Protein AF-I3XBB3-F1 (afdb_monomer_lite)

Foldseek 3Di:
DDDDDPDDDPDPVNVVVVCVVDDPCDDDPPPPPPDPPPPPPVCVLVVCQQPFLQSLLCVLVVLCVVLVHDLCVSCVQLVHDSVVSVCSVVSNDDPCSNVSVVSSVVVVVVVVVVVVVVVVVPD

Organism: Sinorhizobium fredii (strain USDA 257) (NCBI:txid1185652)

Sequence (123 aa):
MPVHNENESLSFCAWRAITRAYPPWTGETFLPRKKKSQSPAGWSRFTDACTEPEKLADMVFGWRTKLDITADLAAEVLGMSVRTLNGVEQGRGFRYPLMLVQAMLRIDEHWHKHRAALEGTAR

Structure (mmCIF, N/CA/C/O backbone):
data_AF-I3XBB3-F1
#
_entry.id   AF-I3XBB3-F1
#
loop_
_atom_site.group_PDB
_atom_site.id
_atom_site.type_symbol
_atom_site.label_atom_id
_atom_site.label_alt_id
_atom_site.label_comp_id
_atom_site.label_asym_id
_atom_site.label_entity_id
_atom_site.label_seq_id
_atom_site.pdbx_PDB_ins_code
_atom_site.Cartn_x
_atom_site.Cartn_y
_atom_site.Cartn_z
_atom_site.occupancy
_atom_site.B_iso_or_equiv
_atom_site.auth_seq_id
_atom_site.auth_comp_id
_atom_site.auth_asym_id
_atom_site.auth_atom_id
_atom_site.pdbx_PDB_model_num
ATOM 1 N N . MET A 1 1 ? -0.430 -46.568 70.713 1.00 41.50 1 MET A N 1
ATOM 2 C CA . MET A 1 1 ? 0.370 -45.682 69.845 1.00 41.50 1 MET A CA 1
ATOM 3 C C . MET A 1 1 ? -0.490 -45.223 68.673 1.00 41.50 1 MET A C 1
ATOM 5 O O . MET A 1 1 ? -0.677 -46.014 67.757 1.00 41.50 1 MET A O 1
ATOM 9 N N . PRO A 1 2 ? -1.046 -44.001 68.703 1.00 40.75 2 PRO A N 1
ATOM 10 C CA . PRO A 1 2 ? -1.430 -43.293 67.489 1.00 40.75 2 PRO A CA 1
ATOM 11 C C . PRO A 1 2 ? -0.594 -42.013 67.326 1.00 40.75 2 PRO A C 1
ATOM 13 O O . PRO A 1 2 ? -0.377 -41.264 68.277 1.00 40.75 2 PRO A O 1
ATOM 16 N N . VAL A 1 3 ? -0.107 -41.797 66.107 1.00 45.41 3 VAL A N 1
ATOM 17 C CA . VAL A 1 3 ? 0.600 -40.588 65.675 1.00 45.41 3 VAL A CA 1
ATOM 18 C C . VAL A 1 3 ? -0.457 -39.526 65.371 1.00 45.41 3 VAL A C 1
ATOM 20 O O . VAL A 1 3 ? -1.259 -39.706 64.456 1.00 45.41 3 VAL A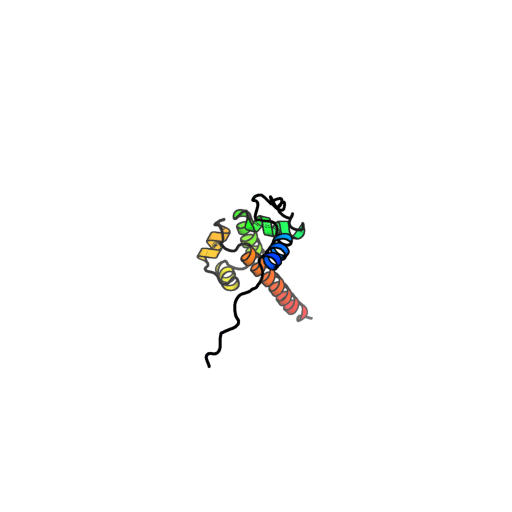 O 1
ATOM 23 N N . HIS A 1 4 ? -0.488 -38.449 66.156 1.00 37.62 4 HIS A N 1
ATOM 24 C CA . HIS A 1 4 ? -1.302 -37.272 65.863 1.00 37.62 4 HIS A CA 1
ATOM 25 C C . HIS A 1 4 ? -0.544 -36.353 64.900 1.00 37.62 4 HIS A C 1
ATOM 27 O O . HIS A 1 4 ? 0.618 -36.026 65.114 1.00 37.62 4 HIS A O 1
ATOM 33 N N . ASN A 1 5 ? -1.228 -35.995 63.816 1.00 42.44 5 ASN A N 1
ATOM 34 C CA . ASN A 1 5 ? -0.780 -35.123 62.741 1.00 42.44 5 ASN A CA 1
ATOM 35 C C . ASN A 1 5 ? -0.746 -33.667 63.238 1.00 42.44 5 ASN A C 1
ATOM 37 O O . ASN A 1 5 ? -1.787 -33.110 63.585 1.00 42.44 5 ASN A O 1
ATOM 41 N N . GLU A 1 6 ? 0.445 -33.078 63.294 1.00 44.72 6 GLU A N 1
ATOM 42 C CA . GLU A 1 6 ? 0.695 -31.688 63.677 1.00 44.72 6 GLU A CA 1
ATOM 43 C C . GLU A 1 6 ? 0.393 -30.753 62.502 1.00 44.72 6 GLU A C 1
ATOM 45 O O . GLU A 1 6 ? 1.289 -30.286 61.810 1.00 44.72 6 GLU A O 1
ATOM 50 N N . ASN A 1 7 ? -0.879 -30.471 62.253 1.00 51.88 7 ASN A N 1
ATOM 51 C CA . ASN A 1 7 ? -1.267 -29.339 61.423 1.00 51.88 7 ASN A CA 1
ATOM 52 C C . ASN A 1 7 ? -2.386 -28.588 62.135 1.00 51.88 7 ASN A C 1
ATOM 54 O O . ASN A 1 7 ? -3.304 -29.213 62.647 1.00 51.88 7 ASN A O 1
ATOM 58 N N . GLU A 1 8 ? -2.294 -27.257 62.101 1.00 52.66 8 GLU A N 1
ATOM 59 C CA . GLU A 1 8 ? -3.234 -26.263 62.648 1.00 52.66 8 GLU A CA 1
ATOM 60 C C . GLU A 1 8 ? -2.884 -25.708 64.032 1.00 52.66 8 GLU A C 1
ATOM 62 O O . GLU A 1 8 ? -3.452 -26.081 65.052 1.00 52.66 8 GLU A O 1
ATOM 67 N N . SER A 1 9 ? -1.996 -24.709 64.055 1.00 49.06 9 SER A N 1
ATOM 68 C CA . SER A 1 9 ? -2.080 -23.592 65.011 1.00 49.06 9 SER A CA 1
ATOM 69 C C . SER A 1 9 ? -1.218 -22.413 64.556 1.00 49.06 9 SER A C 1
ATOM 71 O O . SER A 1 9 ? -0.275 -21.998 65.227 1.00 49.06 9 SER A O 1
ATOM 73 N N . LEU A 1 10 ? -1.555 -21.817 63.408 1.00 45.88 10 LEU A N 1
ATOM 74 C CA . LEU A 1 10 ? -1.187 -20.418 63.187 1.00 45.88 10 LEU A CA 1
ATOM 75 C C . LEU A 1 10 ? -2.181 -19.563 63.971 1.00 45.88 10 LEU A C 1
ATOM 77 O O . LEU A 1 10 ? -3.311 -19.335 63.550 1.00 45.88 10 LEU A O 1
ATOM 81 N N . SER A 1 11 ? -1.742 -19.155 65.161 1.00 56.78 11 SER A N 1
ATOM 82 C CA . SER A 1 11 ? -2.465 -18.269 66.068 1.00 56.78 11 SER A CA 1
ATOM 83 C C . SER A 1 11 ? -3.047 -17.060 65.332 1.00 56.78 11 SER A C 1
ATOM 85 O O . SER A 1 11 ? -2.389 -16.435 64.497 1.00 56.78 11 SER A O 1
ATOM 87 N N . PHE A 1 12 ? -4.269 -16.694 65.715 1.00 48.69 12 PHE A N 1
ATOM 88 C CA . PHE A 1 12 ? -5.040 -15.533 65.257 1.00 48.69 12 PHE A CA 1
ATOM 89 C C . PHE A 1 12 ? -4.225 -14.216 65.232 1.00 48.69 12 PHE A C 1
ATOM 91 O O . PHE A 1 12 ? -4.519 -13.301 64.461 1.00 48.69 12 PHE A O 1
ATOM 98 N N . CYS A 1 13 ? -3.158 -14.123 66.034 1.00 47.22 13 CYS A N 1
ATOM 99 C CA . CYS A 1 13 ? -2.228 -12.992 66.052 1.00 47.22 13 CYS A CA 1
ATOM 100 C C . CYS A 1 13 ? -1.357 -12.883 64.784 1.00 47.22 13 CYS A C 1
ATOM 102 O O . CYS A 1 13 ? -1.077 -11.768 64.343 1.00 47.22 13 CYS A O 1
ATOM 104 N N . ALA A 1 14 ? -0.970 -14.004 64.163 1.00 49.38 14 ALA A N 1
ATOM 105 C CA . ALA A 1 14 ? -0.179 -14.015 62.927 1.00 49.38 14 ALA A CA 1
ATOM 106 C C . ALA A 1 14 ? -0.991 -13.504 61.723 1.00 49.38 14 ALA A C 1
ATOM 108 O O . ALA A 1 14 ? -0.461 -12.813 60.854 1.00 49.38 14 ALA A O 1
ATOM 109 N N . TRP A 1 15 ? -2.304 -13.753 61.716 1.00 46.56 15 TRP A N 1
ATOM 110 C CA . TRP A 1 15 ? -3.211 -13.256 60.678 1.00 46.56 15 TRP A CA 1
ATOM 111 C C . TRP A 1 15 ? -3.384 -11.730 60.716 1.00 46.56 15 TRP A C 1
ATOM 113 O O . TRP A 1 15 ? -3.385 -11.083 59.669 1.00 46.56 15 TRP A O 1
ATOM 123 N N . ARG A 1 16 ? -3.437 -11.121 61.911 1.00 46.59 16 ARG A N 1
ATOM 124 C CA . ARG A 1 16 ? -3.550 -9.656 62.059 1.00 46.59 16 ARG A CA 1
ATOM 125 C C . ARG A 1 16 ? -2.329 -8.879 61.556 1.00 46.59 16 ARG A C 1
ATOM 127 O O . ARG A 1 16 ? -2.468 -7.707 61.201 1.00 46.59 16 ARG A O 1
ATOM 134 N N . ALA A 1 17 ? -1.149 -9.499 61.524 1.00 49.06 17 ALA A N 1
ATOM 135 C CA . ALA A 1 17 ? 0.061 -8.865 61.003 1.00 49.06 17 ALA A CA 1
ATOM 136 C C . ALA A 1 17 ? 0.049 -8.777 59.466 1.00 49.06 17 ALA A C 1
ATOM 138 O O . ALA A 1 17 ? 0.455 -7.761 58.904 1.00 49.06 17 ALA A O 1
ATOM 139 N N . ILE A 1 18 ? -0.487 -9.797 58.787 1.00 48.62 18 ILE A N 1
ATOM 140 C CA . ILE A 1 18 ? -0.546 -9.864 57.318 1.00 48.62 18 ILE A CA 1
ATOM 141 C C . ILE A 1 18 ? -1.584 -8.877 56.760 1.00 48.62 18 ILE A C 1
ATOM 143 O O . ILE A 1 18 ? -1.337 -8.209 55.756 1.00 48.62 18 ILE A O 1
ATOM 147 N N . THR A 1 19 ? -2.708 -8.682 57.455 1.00 47.88 19 THR A N 1
ATOM 148 C CA . THR A 1 19 ? -3.765 -7.739 57.042 1.00 47.88 19 THR A CA 1
ATOM 149 C C . THR A 1 19 ? -3.389 -6.260 57.173 1.00 47.88 19 THR A C 1
ATOM 151 O O . THR A 1 19 ? -4.139 -5.403 56.719 1.00 47.88 19 THR A O 1
ATOM 154 N N . ARG A 1 20 ? -2.244 -5.924 57.784 1.00 47.22 20 ARG A N 1
ATOM 155 C CA . ARG A 1 20 ? -1.759 -4.533 57.860 1.00 47.22 20 ARG A CA 1
ATOM 156 C C . ARG A 1 20 ? -0.948 -4.116 56.626 1.00 47.22 20 ARG A C 1
ATOM 158 O O . ARG A 1 20 ? -0.684 -2.931 56.460 1.00 47.22 20 ARG A O 1
ATOM 165 N N . ALA A 1 21 ? -0.563 -5.074 55.778 1.00 51.47 21 ALA A N 1
ATOM 166 C CA . ALA A 1 21 ? 0.267 -4.840 54.595 1.00 51.47 21 ALA A CA 1
ATOM 167 C C . ALA A 1 21 ? -0.528 -4.716 53.282 1.00 51.47 21 ALA A C 1
ATOM 169 O O . ALA A 1 21 ? 0.025 -4.257 52.287 1.00 51.47 21 ALA A O 1
ATOM 170 N N . TYR A 1 22 ? -1.815 -5.073 53.272 1.00 44.88 22 TYR A N 1
ATOM 171 C CA . TYR A 1 22 ? -2.683 -4.928 52.104 1.00 44.88 22 TYR A CA 1
ATOM 172 C C . TYR A 1 22 ? -3.906 -4.091 52.478 1.00 44.88 22 TYR A C 1
ATOM 174 O O . TYR A 1 22 ? -4.698 -4.538 53.311 1.00 44.88 22 TYR A O 1
ATOM 182 N N . PRO A 1 23 ? -4.083 -2.883 51.913 1.00 55.94 23 PRO A N 1
ATOM 183 C CA . PRO A 1 23 ? -5.319 -2.148 52.124 1.00 55.94 23 PRO A CA 1
ATOM 184 C C . PRO A 1 23 ? -6.497 -2.970 51.569 1.00 55.94 23 PRO A C 1
ATOM 186 O O . PRO A 1 23 ? -6.361 -3.587 50.506 1.00 55.94 23 PRO A O 1
ATOM 189 N N . PRO A 1 24 ? -7.651 -3.003 52.264 1.00 48.81 24 PRO A N 1
ATOM 190 C CA . PRO A 1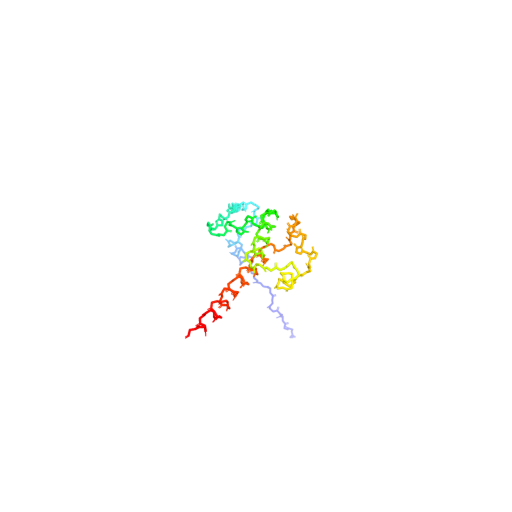 24 ? -8.867 -3.576 51.705 1.00 48.81 24 PRO A CA 1
ATOM 191 C C . PRO A 1 24 ? -9.197 -2.835 50.410 1.00 48.81 24 PRO A C 1
ATOM 193 O O . PRO A 1 24 ? -8.961 -1.633 50.303 1.00 48.81 24 PRO A O 1
ATOM 196 N N . TRP A 1 25 ? -9.712 -3.568 49.425 1.00 56.72 25 TRP A N 1
ATOM 197 C CA . TRP A 1 25 ? -10.101 -3.067 48.108 1.00 56.72 25 TRP A CA 1
ATOM 198 C C . TRP A 1 25 ? -11.302 -2.113 48.253 1.00 56.72 25 TRP A C 1
ATOM 200 O O . TRP A 1 25 ? -12.441 -2.446 47.946 1.00 56.72 25 TRP A O 1
ATOM 210 N N . THR A 1 26 ? -11.067 -0.926 48.807 1.00 51.91 26 THR A N 1
ATOM 211 C CA . THR A 1 26 ? -11.989 0.197 48.740 1.00 51.91 26 THR A CA 1
ATOM 212 C C . THR A 1 26 ? -11.938 0.704 47.311 1.00 51.91 26 THR A C 1
ATOM 214 O O . THR A 1 26 ? -10.871 1.076 46.813 1.00 51.91 26 THR A O 1
ATOM 217 N N . GLY A 1 27 ? -13.089 0.642 46.643 1.00 54.50 27 GLY A N 1
ATOM 218 C CA . GLY A 1 27 ? -13.280 1.183 45.309 1.00 54.50 27 GLY A CA 1
ATOM 219 C C . GLY A 1 27 ? -12.788 2.625 45.196 1.00 54.50 27 GLY A C 1
ATOM 220 O O . GLY A 1 27 ? -12.734 3.360 46.177 1.00 54.50 27 GLY A O 1
ATOM 221 N N . GLU A 1 28 ? -12.442 2.989 43.963 1.00 50.03 28 GLU A N 1
ATOM 222 C CA . GLU A 1 28 ? -11.980 4.316 43.541 1.00 50.03 28 GLU A CA 1
ATOM 223 C C . GLU A 1 28 ? -10.518 4.660 43.857 1.00 50.03 28 GLU A C 1
ATOM 225 O O . GLU A 1 28 ? -10.185 5.747 44.316 1.00 50.03 28 GLU A O 1
ATOM 230 N N . THR A 1 29 ? -9.589 3.813 43.408 1.00 52.09 29 THR A N 1
ATOM 231 C CA . THR A 1 29 ? -8.398 4.397 42.771 1.00 52.09 29 THR A CA 1
ATOM 232 C C . THR A 1 29 ? -8.788 4.794 41.353 1.00 52.09 29 THR A C 1
ATOM 234 O O . THR A 1 29 ? -8.636 4.040 40.393 1.00 52.09 29 THR A O 1
ATOM 237 N N . PHE A 1 30 ? -9.342 6.001 41.220 1.00 50.94 30 PHE A N 1
ATOM 238 C CA . PHE A 1 30 ? -9.426 6.708 39.947 1.00 50.94 30 PHE A CA 1
ATOM 239 C C . PHE A 1 30 ? -7.984 6.988 39.505 1.00 50.94 30 PHE A C 1
ATOM 241 O O . PHE A 1 30 ? -7.451 8.077 39.706 1.00 50.94 30 PHE A O 1
ATOM 248 N N . LEU A 1 31 ? -7.299 5.973 38.962 1.00 54.34 31 LEU A N 1
ATOM 249 C CA . LEU A 1 31 ? -6.081 6.206 38.203 1.00 54.34 31 LEU A CA 1
ATOM 250 C C . LEU A 1 31 ? -6.481 7.235 37.146 1.00 54.34 31 LEU A C 1
ATOM 252 O O . LEU A 1 31 ? -7.396 6.946 36.365 1.00 54.34 31 LEU A O 1
ATOM 256 N N . PRO A 1 32 ? -5.881 8.440 37.129 1.00 52.97 32 PRO A N 1
ATOM 257 C CA . PRO A 1 32 ? -6.237 9.425 36.130 1.00 52.97 32 PRO A CA 1
ATOM 258 C C . PRO A 1 32 ? -6.063 8.740 34.783 1.00 52.97 32 PRO A C 1
ATOM 260 O O . PRO A 1 32 ? -4.974 8.245 34.481 1.00 52.97 32 PRO A O 1
ATOM 263 N N . ARG A 1 33 ? -7.155 8.645 34.010 1.00 46.97 33 ARG A N 1
ATOM 264 C CA . ARG A 1 33 ? -7.134 8.133 32.639 1.00 46.97 33 ARG A CA 1
ATOM 265 C C . ARG A 1 33 ? -5.951 8.813 31.972 1.00 46.97 33 ARG A C 1
ATOM 267 O O . ARG A 1 33 ? -6.008 10.029 31.780 1.00 46.97 33 ARG A O 1
ATOM 274 N N . LYS A 1 34 ? -4.863 8.070 31.711 1.00 49.38 34 LYS A N 1
ATOM 275 C CA . LYS A 1 34 ? -3.659 8.638 31.095 1.00 49.38 34 LYS A CA 1
ATOM 276 C C . LYS A 1 34 ? -4.148 9.433 29.892 1.00 49.38 34 LYS A C 1
ATOM 278 O O . LYS A 1 34 ? -4.761 8.856 28.990 1.00 49.38 34 LYS A O 1
ATOM 283 N N . LYS A 1 35 ? -3.976 10.762 29.927 1.00 53.91 35 LYS A N 1
ATOM 284 C CA . LYS A 1 35 ? -4.272 11.618 28.774 1.00 53.91 35 LYS A CA 1
ATOM 285 C C . LYS A 1 35 ? -3.567 10.963 27.597 1.00 53.91 35 LYS A C 1
ATOM 287 O O . LYS A 1 35 ? -2.397 10.611 27.753 1.00 53.91 35 LYS A O 1
ATOM 292 N N . LYS A 1 36 ? -4.312 10.719 26.506 1.00 53.94 36 LYS A N 1
ATOM 293 C CA . LYS A 1 36 ? -3.822 10.060 25.286 1.00 53.94 36 LYS A CA 1
ATOM 294 C C . LYS A 1 36 ? -2.413 10.580 25.041 1.00 53.94 36 LYS A C 1
ATOM 296 O O . LYS A 1 36 ? -2.261 11.773 24.791 1.00 53.94 36 LYS A O 1
ATOM 301 N N . SER A 1 37 ? -1.410 9.730 25.256 1.00 58.62 37 SER A N 1
ATOM 302 C CA . SER A 1 37 ? -0.015 10.106 25.079 1.00 58.62 37 SER A CA 1
ATOM 303 C C . SER A 1 37 ? 0.083 10.667 23.676 1.00 58.62 37 SER A C 1
ATOM 305 O O . SER A 1 37 ? -0.219 9.955 22.717 1.00 58.62 37 SER A O 1
ATOM 307 N N . GLN A 1 38 ? 0.374 11.960 23.578 1.00 56.97 38 GLN A N 1
ATOM 308 C CA . GLN A 1 38 ? 0.518 12.636 22.304 1.00 56.97 38 GLN A CA 1
ATOM 309 C C . GLN A 1 38 ? 1.604 11.855 21.568 1.00 56.97 38 GLN A C 1
ATOM 311 O O . GLN A 1 38 ? 2.736 11.778 22.051 1.00 56.97 38 GLN A O 1
ATOM 316 N N . SER A 1 39 ? 1.218 11.137 20.506 1.00 57.72 39 SER A N 1
ATOM 317 C CA . SER A 1 39 ? 2.184 10.348 19.746 1.00 57.72 39 SER A CA 1
ATOM 318 C C . SER A 1 39 ? 3.305 11.293 19.318 1.00 57.72 39 SER A C 1
ATOM 320 O O . SER A 1 39 ? 3.007 12.446 18.984 1.00 57.72 39 SER A O 1
ATOM 322 N N . PRO A 1 40 ? 4.579 10.863 19.363 1.00 60.62 40 PRO A N 1
ATOM 323 C CA . PRO A 1 40 ? 5.688 11.728 18.980 1.00 60.62 40 PRO A CA 1
ATOM 324 C C . PRO A 1 40 ? 5.398 12.333 17.604 1.00 60.62 40 PRO A C 1
ATOM 326 O O . PRO A 1 40 ? 4.823 11.646 16.762 1.00 60.62 40 PRO A O 1
ATOM 329 N N . ALA A 1 41 ? 5.768 13.591 17.357 1.00 57.22 41 ALA A N 1
ATOM 330 C CA . ALA A 1 41 ? 5.324 14.337 16.172 1.00 57.22 41 ALA A CA 1
ATOM 331 C C . ALA A 1 41 ? 5.534 13.578 14.840 1.00 57.22 41 ALA A C 1
ATOM 333 O O . ALA A 1 41 ? 4.699 13.673 13.945 1.00 57.22 41 ALA A O 1
ATOM 334 N N . GLY A 1 42 ? 6.574 12.740 14.734 1.00 61.44 42 GLY A N 1
ATOM 335 C CA . GLY A 1 42 ? 6.818 11.888 13.559 1.00 61.44 42 GLY A CA 1
ATOM 336 C C . GLY A 1 42 ? 5.847 10.710 13.369 1.00 61.44 42 GLY A C 1
ATOM 337 O O . GLY A 1 42 ? 5.675 10.239 12.251 1.00 61.44 42 GLY A O 1
ATOM 338 N N . TRP A 1 43 ? 5.173 10.254 14.427 1.00 60.72 43 TRP A N 1
ATOM 339 C CA . TRP A 1 43 ? 4.180 9.172 14.390 1.00 60.72 43 TRP A CA 1
ATOM 340 C C . TRP A 1 43 ? 2.767 9.667 14.072 1.00 60.72 43 TRP A C 1
ATOM 342 O O . TRP A 1 43 ? 1.898 8.859 13.748 1.00 60.72 43 TRP A O 1
ATOM 352 N N . SER A 1 44 ? 2.541 10.984 14.123 1.00 65.62 44 SER A N 1
ATOM 353 C CA . SER A 1 44 ? 1.234 11.602 13.858 1.00 65.62 44 SER A CA 1
ATOM 354 C C . SER A 1 44 ? 0.692 11.262 12.462 1.00 65.62 44 SER A C 1
ATOM 356 O O . SER A 1 44 ? -0.482 10.940 12.297 1.00 65.62 44 SER A O 1
ATOM 358 N N . ARG A 1 45 ? 1.574 11.205 11.457 1.00 65.62 45 ARG A N 1
ATOM 359 C CA . ARG A 1 45 ? 1.211 10.811 10.089 1.00 65.62 45 ARG A CA 1
ATOM 360 C C . ARG A 1 45 ? 0.660 9.381 10.018 1.00 65.62 45 ARG A C 1
ATOM 362 O O . ARG A 1 45 ? -0.240 9.113 9.227 1.00 65.62 45 ARG A O 1
ATOM 369 N N . PHE A 1 46 ? 1.162 8.474 10.858 1.00 70.12 46 PHE A N 1
ATOM 370 C CA . PHE A 1 46 ? 0.672 7.096 10.937 1.00 70.12 46 PHE A CA 1
ATOM 371 C C . PHE A 1 46 ? -0.610 6.983 11.761 1.00 70.12 46 PHE A C 1
ATOM 373 O O . PHE A 1 46 ? -1.475 6.179 11.427 1.00 70.12 46 PHE A O 1
ATOM 380 N N . THR A 1 47 ? -0.774 7.789 12.814 1.00 70.19 47 THR A N 1
ATOM 381 C CA . THR A 1 47 ? -2.009 7.777 13.616 1.00 70.19 47 THR A CA 1
ATOM 382 C C . THR A 1 47 ? -3.202 8.294 12.826 1.00 70.19 47 THR A C 1
ATOM 384 O O . THR A 1 47 ? -4.294 7.737 12.927 1.00 70.19 47 THR A O 1
ATOM 387 N N . ASP A 1 48 ? -2.978 9.299 11.987 1.00 74.38 48 ASP A N 1
ATOM 388 C CA . ASP A 1 48 ? -3.999 9.871 11.117 1.00 74.38 48 ASP A CA 1
ATOM 389 C C . ASP A 1 48 ? -4.512 8.847 10.100 1.00 74.38 48 ASP A C 1
ATOM 391 O O . ASP A 1 48 ? -5.718 8.683 9.942 1.00 74.38 48 ASP A O 1
ATOM 395 N N . ALA A 1 49 ? -3.598 8.086 9.494 1.00 70.44 49 ALA A N 1
ATOM 396 C CA . ALA A 1 49 ? -3.902 6.969 8.600 1.00 70.44 49 ALA A CA 1
ATOM 397 C C . ALA A 1 49 ? -4.740 5.858 9.237 1.00 70.44 49 ALA A C 1
ATOM 399 O O . ALA A 1 49 ? -5.482 5.148 8.566 1.00 70.44 49 ALA A O 1
ATOM 400 N N . CYS A 1 50 ? -4.544 5.645 10.538 1.00 75.50 50 CYS A N 1
ATOM 401 C CA . CYS A 1 50 ? -5.229 4.593 11.276 1.00 75.50 50 CYS A CA 1
ATOM 402 C C . CYS A 1 50 ? -6.627 5.008 11.727 1.00 75.50 50 CYS A C 1
ATOM 404 O O . CYS A 1 50 ? -7.416 4.142 12.099 1.00 75.50 50 CYS A O 1
ATOM 406 N N . THR A 1 51 ? -6.904 6.312 11.736 1.00 81.44 51 THR A N 1
ATOM 407 C CA . THR A 1 51 ? -8.162 6.873 12.234 1.00 81.44 51 THR A CA 1
ATOM 408 C C . THR A 1 51 ? -9.084 7.244 11.078 1.00 81.44 51 THR A C 1
ATOM 410 O O . THR A 1 51 ? -10.271 6.941 11.139 1.00 81.44 51 THR A O 1
ATOM 413 N N . GLU A 1 52 ? -8.527 7.809 10.002 1.00 89.19 52 GLU A N 1
ATOM 414 C CA . GLU A 1 52 ? -9.278 8.254 8.828 1.00 89.19 52 GLU A CA 1
ATOM 415 C C . GLU A 1 52 ? -9.006 7.330 7.629 1.00 89.19 52 GLU A C 1
ATOM 417 O O . GLU A 1 52 ? -7.879 7.303 7.116 1.00 89.19 52 GLU A O 1
ATOM 422 N N . PRO A 1 53 ? -10.006 6.572 7.144 1.00 90.69 53 PRO A N 1
ATOM 423 C CA . PRO A 1 53 ? -9.804 5.625 6.049 1.00 90.69 53 PRO A CA 1
ATOM 424 C C . PRO A 1 53 ? -9.485 6.320 4.715 1.00 90.69 53 PRO A C 1
ATOM 426 O O . PRO A 1 53 ? -8.785 5.747 3.885 1.00 90.69 53 PRO A O 1
ATOM 429 N N . GLU A 1 54 ? -9.924 7.565 4.531 1.00 92.19 54 GLU A N 1
ATOM 430 C CA . GLU A 1 54 ? -9.619 8.397 3.357 1.00 92.19 54 GLU A CA 1
ATOM 431 C C . GLU A 1 54 ? -8.122 8.717 3.269 1.00 92.19 54 GLU A C 1
ATOM 433 O O . GLU A 1 54 ? -7.496 8.537 2.229 1.00 92.19 54 GLU A O 1
ATOM 438 N N . LYS A 1 55 ? -7.494 9.072 4.398 1.00 90.94 55 LYS A N 1
ATOM 439 C CA . LYS A 1 55 ? -6.044 9.316 4.444 1.00 90.94 55 LYS A CA 1
ATOM 440 C C . LYS A 1 55 ? -5.244 8.054 4.130 1.00 90.94 55 LYS A C 1
ATOM 442 O O . LYS A 1 55 ? -4.157 8.135 3.558 1.00 90.94 55 LYS A O 1
ATOM 447 N N . LEU A 1 56 ? -5.751 6.884 4.527 1.00 92.06 56 LEU A N 1
ATOM 448 C CA . LEU A 1 56 ? -5.140 5.610 4.159 1.00 92.06 56 LEU A CA 1
ATOM 449 C C . LEU A 1 56 ? -5.242 5.365 2.652 1.00 92.06 56 LEU A C 1
ATOM 451 O O . LEU A 1 56 ? -4.243 4.985 2.044 1.00 92.06 56 LEU A O 1
ATOM 455 N N . ALA A 1 57 ? -6.413 5.615 2.065 1.00 94.50 57 ALA A N 1
ATOM 456 C CA . ALA A 1 57 ? -6.648 5.491 0.631 1.00 94.50 57 ALA A CA 1
ATOM 457 C C . ALA A 1 57 ? -5.664 6.350 -0.178 1.00 94.50 57 ALA A C 1
ATOM 459 O O . ALA A 1 57 ? -4.956 5.827 -1.042 1.00 94.50 57 ALA A O 1
ATOM 460 N N . ASP A 1 58 ? -5.535 7.629 0.184 1.00 93.25 58 ASP A N 1
ATOM 461 C CA . ASP A 1 58 ? -4.632 8.574 -0.479 1.00 93.25 58 ASP A CA 1
ATOM 462 C C . ASP A 1 58 ? -3.168 8.127 -0.408 1.00 93.25 58 ASP A C 1
ATOM 464 O O . ASP A 1 58 ? -2.419 8.248 -1.379 1.00 93.25 58 ASP A O 1
ATOM 468 N N . MET A 1 59 ? -2.734 7.576 0.729 1.00 93.06 59 MET A N 1
ATOM 469 C CA . MET A 1 59 ? -1.366 7.069 0.850 1.00 93.06 59 MET A CA 1
ATOM 470 C C . MET A 1 59 ? -1.127 5.812 0.025 1.00 93.06 59 MET A C 1
ATOM 472 O O . MET A 1 59 ? -0.051 5.691 -0.557 1.00 93.06 59 MET A O 1
ATOM 476 N N . VAL A 1 60 ? -2.083 4.880 -0.016 1.00 94.25 60 VAL A N 1
ATOM 477 C CA . VAL A 1 60 ? -1.971 3.657 -0.827 1.00 94.25 60 VAL A CA 1
ATOM 478 C C . VAL A 1 60 ? -1.890 4.022 -2.306 1.00 94.25 60 VAL A C 1
ATOM 480 O O . VAL A 1 60 ? -0.958 3.597 -2.992 1.00 94.25 60 VAL A O 1
ATOM 483 N N . PHE A 1 61 ? -2.788 4.892 -2.766 1.00 93.69 61 PHE A N 1
ATOM 484 C CA . PHE A 1 61 ? -2.797 5.378 -4.140 1.00 93.69 61 PHE A CA 1
ATOM 485 C C . PHE A 1 61 ? -1.518 6.158 -4.487 1.00 93.69 61 PHE A C 1
ATOM 487 O O . PHE A 1 61 ? -0.888 5.920 -5.522 1.00 93.69 61 PHE A O 1
ATOM 494 N N . GLY A 1 62 ? -1.085 7.060 -3.601 1.00 93.62 62 GLY A N 1
ATOM 495 C CA . GLY A 1 62 ? 0.131 7.851 -3.785 1.00 93.62 62 GLY A CA 1
ATOM 496 C C . GLY A 1 62 ? 1.397 6.996 -3.823 1.00 93.62 62 GLY A C 1
ATOM 497 O O . GLY A 1 62 ? 2.273 7.221 -4.656 1.00 93.62 62 GLY A O 1
ATOM 498 N N . TRP A 1 63 ? 1.487 5.973 -2.974 1.00 94.44 63 TRP A N 1
ATOM 499 C CA . TRP A 1 63 ? 2.588 5.008 -2.983 1.00 94.44 63 TRP A CA 1
ATOM 500 C C . TRP A 1 63 ? 2.631 4.201 -4.282 1.00 94.44 63 TRP A C 1
ATOM 502 O O . TRP A 1 63 ? 3.694 4.087 -4.893 1.00 94.44 63 TRP A O 1
ATOM 512 N N . ARG A 1 64 ? 1.477 3.714 -4.753 1.00 94.06 64 ARG A N 1
ATOM 513 C CA . ARG A 1 64 ? 1.377 2.980 -6.019 1.00 94.06 64 ARG A CA 1
ATOM 514 C C . ARG A 1 64 ? 1.804 3.839 -7.208 1.00 94.06 64 ARG A C 1
ATOM 516 O O . ARG A 1 64 ? 2.587 3.392 -8.041 1.00 94.06 64 ARG A O 1
ATOM 523 N N . THR A 1 65 ? 1.339 5.086 -7.241 1.00 93.25 65 THR A N 1
ATOM 524 C CA . THR A 1 65 ? 1.691 6.066 -8.279 1.00 93.25 65 THR A CA 1
ATOM 525 C C . THR A 1 65 ? 3.180 6.418 -8.240 1.00 93.25 65 THR A C 1
ATOM 527 O O . THR A 1 65 ? 3.815 6.521 -9.282 1.00 93.25 65 THR A O 1
ATOM 530 N N . LYS A 1 66 ? 3.776 6.546 -7.046 1.00 91.88 66 LYS A N 1
ATOM 531 C CA . LYS A 1 66 ? 5.214 6.820 -6.875 1.00 91.88 66 LYS A CA 1
ATOM 532 C C . LYS A 1 66 ? 6.092 5.687 -7.418 1.00 91.88 66 LYS A C 1
ATOM 534 O O . LYS A 1 66 ? 7.170 5.949 -7.951 1.00 91.88 66 LYS A O 1
ATOM 539 N N . LEU A 1 67 ? 5.660 4.440 -7.240 1.00 88.69 67 LEU A N 1
ATOM 540 C CA . LEU A 1 67 ? 6.381 3.261 -7.721 1.00 88.69 67 LEU A CA 1
ATOM 541 C C . LEU A 1 67 ? 6.080 2.920 -9.186 1.00 88.69 67 LEU A C 1
ATOM 543 O O . LEU A 1 67 ? 6.809 2.112 -9.756 1.00 88.69 67 LEU A O 1
ATOM 547 N N . ASP A 1 68 ? 5.063 3.553 -9.777 1.00 91.12 68 ASP A N 1
ATOM 548 C CA . ASP A 1 68 ? 4.564 3.301 -11.133 1.00 91.12 68 ASP A CA 1
ATOM 549 C C . ASP A 1 68 ? 4.185 1.825 -11.364 1.00 91.12 68 ASP A C 1
ATOM 551 O O . ASP A 1 68 ? 4.583 1.187 -12.337 1.00 91.12 68 ASP A O 1
ATOM 555 N N . ILE A 1 69 ? 3.439 1.250 -10.411 1.00 91.38 69 ILE A N 1
ATOM 556 C CA . ILE A 1 69 ? 2.996 -0.152 -10.461 1.00 91.38 69 ILE A CA 1
ATOM 557 C C . ILE A 1 69 ? 1.479 -0.276 -10.651 1.00 91.38 69 ILE A C 1
ATOM 559 O O . ILE A 1 69 ? 0.680 0.561 -10.211 1.00 91.38 69 ILE A O 1
ATOM 563 N N . THR A 1 70 ? 1.061 -1.363 -11.300 1.00 94.12 70 THR A N 1
ATOM 564 C CA . THR A 1 70 ? -0.358 -1.694 -11.485 1.00 94.12 70 THR A CA 1
ATOM 565 C C . THR A 1 70 ? -1.001 -2.128 -10.165 1.00 94.12 70 THR A C 1
ATOM 567 O O . THR A 1 70 ? -0.317 -2.526 -9.221 1.00 94.12 70 THR A O 1
ATOM 570 N N . ALA A 1 71 ? -2.334 -2.057 -10.085 1.00 93.06 71 ALA A N 1
ATOM 571 C CA . ALA A 1 71 ? -3.073 -2.503 -8.900 1.00 93.06 71 ALA A CA 1
ATOM 572 C C . ALA A 1 71 ? -2.865 -4.002 -8.619 1.00 93.06 71 ALA A C 1
ATOM 574 O O . ALA A 1 71 ? -2.752 -4.396 -7.461 1.00 93.06 71 ALA A O 1
ATOM 575 N N . ASP A 1 72 ? -2.748 -4.819 -9.667 1.00 94.56 72 ASP A N 1
ATOM 576 C CA . ASP A 1 72 ? -2.515 -6.259 -9.539 1.00 94.56 72 ASP A CA 1
ATOM 577 C C . ASP A 1 72 ? -1.152 -6.553 -8.905 1.00 94.56 72 ASP A C 1
ATOM 579 O O . ASP A 1 72 ? -1.075 -7.284 -7.918 1.00 94.56 72 ASP A O 1
ATOM 583 N N . LEU A 1 73 ? -0.090 -5.905 -9.401 1.00 92.88 73 LEU A N 1
ATOM 584 C CA . LEU A 1 73 ? 1.257 -6.068 -8.853 1.00 92.88 73 LEU A CA 1
ATOM 585 C C 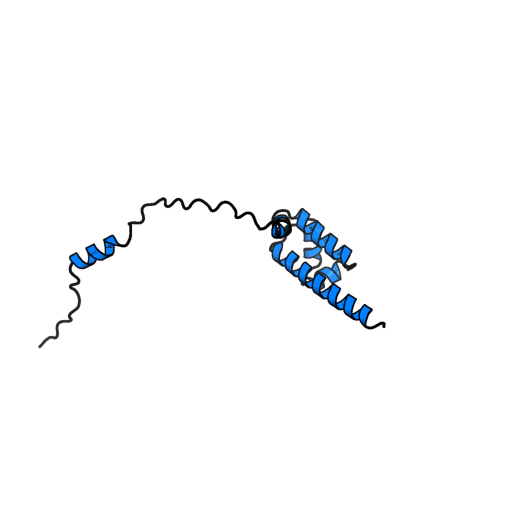. LEU A 1 73 ? 1.355 -5.506 -7.429 1.00 92.88 73 LEU A C 1
ATOM 587 O O . LEU A 1 73 ? 1.968 -6.116 -6.558 1.00 92.88 73 LEU A O 1
ATOM 591 N N . ALA A 1 74 ? 0.722 -4.362 -7.164 1.00 94.06 74 ALA A N 1
ATOM 592 C CA . ALA A 1 74 ? 0.648 -3.802 -5.818 1.00 94.06 74 ALA A CA 1
ATOM 593 C C . ALA A 1 74 ? -0.033 -4.770 -4.838 1.00 94.06 74 ALA A C 1
ATOM 595 O O . ALA A 1 74 ? 0.444 -4.949 -3.718 1.00 94.06 74 ALA A O 1
ATOM 596 N N . ALA A 1 75 ? -1.126 -5.410 -5.257 1.00 95.25 75 ALA A N 1
ATOM 597 C CA . ALA A 1 75 ? -1.850 -6.376 -4.441 1.00 95.25 75 ALA A CA 1
ATOM 598 C C . ALA A 1 75 ? -1.009 -7.633 -4.169 1.00 95.25 75 ALA A C 1
ATOM 600 O O . ALA A 1 75 ? -0.959 -8.090 -3.026 1.00 95.25 75 ALA A O 1
ATOM 601 N N . GLU A 1 76 ? -0.295 -8.137 -5.180 1.00 94.56 76 GLU A N 1
ATOM 602 C CA . GLU A 1 76 ? 0.638 -9.260 -5.048 1.00 94.56 76 GLU A CA 1
ATOM 603 C C . GLU A 1 76 ? 1.766 -8.943 -4.060 1.00 94.56 76 GLU A C 1
ATOM 605 O O . GLU A 1 76 ? 1.991 -9.688 -3.106 1.00 94.56 76 GLU A O 1
ATOM 610 N N . VAL A 1 77 ? 2.416 -7.791 -4.228 1.00 93.50 77 VAL A N 1
ATOM 611 C CA . VAL A 1 77 ? 3.531 -7.349 -3.381 1.00 93.50 77 VAL A CA 1
ATOM 612 C C . VAL A 1 77 ? 3.087 -7.108 -1.934 1.00 93.50 77 VAL A C 1
ATOM 614 O O . VAL A 1 77 ? 3.828 -7.401 -0.995 1.00 93.50 77 VAL A O 1
ATOM 617 N N . LEU A 1 78 ? 1.867 -6.607 -1.733 1.00 93.12 78 LEU A N 1
ATOM 618 C CA . LEU A 1 78 ? 1.279 -6.426 -0.405 1.00 93.12 78 LEU A CA 1
ATOM 619 C C . LEU A 1 78 ? 0.676 -7.717 0.175 1.00 93.12 78 LEU A C 1
ATOM 621 O O . LEU A 1 78 ? 0.253 -7.719 1.333 1.00 93.12 78 LEU A O 1
ATOM 625 N N . GLY A 1 79 ? 0.623 -8.804 -0.599 1.00 94.56 79 GLY A N 1
ATOM 626 C CA . GLY A 1 79 ? 0.082 -10.093 -0.171 1.00 94.56 79 GLY A CA 1
ATOM 627 C C . GLY A 1 79 ? -1.425 -10.069 0.095 1.00 94.56 79 GLY A C 1
ATOM 628 O O . GLY A 1 79 ? -1.900 -10.725 1.025 1.00 94.56 79 GLY A O 1
ATOM 629 N N . MET A 1 80 ? -2.194 -9.296 -0.677 1.00 94.75 80 MET A N 1
ATOM 630 C CA . MET A 1 80 ? -3.648 -9.191 -0.527 1.00 94.75 80 MET A CA 1
ATOM 631 C C . MET A 1 80 ? -4.391 -9.305 -1.858 1.00 94.75 80 MET A C 1
ATOM 633 O O . MET A 1 80 ? -3.809 -9.228 -2.931 1.00 94.75 80 MET A O 1
ATOM 637 N N . SER A 1 81 ? -5.714 -9.484 -1.801 1.00 96.25 81 SER A N 1
ATOM 638 C CA . SER A 1 81 ? -6.525 -9.517 -3.022 1.00 96.25 81 SER A CA 1
ATOM 639 C C . SER A 1 81 ? -6.658 -8.125 -3.649 1.00 96.25 81 SER A C 1
ATOM 641 O O . SER A 1 81 ? -6.805 -7.132 -2.932 1.00 96.25 81 SER A O 1
ATOM 643 N N . VAL A 1 82 ? -6.731 -8.066 -4.980 1.00 96.31 82 VAL A N 1
ATOM 644 C CA . VAL A 1 82 ? -6.985 -6.825 -5.740 1.00 96.31 82 VAL A CA 1
ATOM 645 C C . VAL A 1 82 ? -8.283 -6.149 -5.289 1.00 96.31 82 VAL A C 1
ATOM 647 O O . VAL A 1 82 ? -8.344 -4.934 -5.131 1.00 96.31 82 VAL A O 1
ATOM 650 N N . ARG A 1 83 ? -9.323 -6.935 -4.974 1.00 96.56 83 ARG A N 1
ATOM 651 C CA . ARG A 1 83 ? -10.589 -6.421 -4.424 1.00 96.56 83 ARG A CA 1
ATOM 652 C C . ARG A 1 83 ? -10.388 -5.701 -3.090 1.00 96.56 83 ARG A C 1
ATOM 654 O O . ARG A 1 83 ? -11.061 -4.705 -2.832 1.00 96.56 83 ARG A O 1
ATOM 661 N N . THR A 1 84 ? -9.506 -6.218 -2.237 1.00 95.81 84 THR A N 1
ATOM 662 C CA . THR A 1 84 ? -9.174 -5.588 -0.955 1.00 95.81 84 THR A CA 1
ATOM 663 C C . THR A 1 84 ? -8.437 -4.282 -1.191 1.00 95.81 84 THR A C 1
ATOM 665 O O . THR A 1 84 ? -8.850 -3.273 -0.630 1.00 95.81 84 THR A O 1
ATOM 668 N N . LEU A 1 85 ? -7.413 -4.291 -2.049 1.00 95.69 85 LEU A N 1
ATOM 669 C CA . LEU A 1 85 ? -6.638 -3.096 -2.376 1.00 95.69 85 LEU A CA 1
ATOM 670 C C . LEU A 1 85 ? -7.535 -1.990 -2.946 1.00 95.69 85 LEU A C 1
ATOM 672 O O . LEU A 1 85 ? -7.555 -0.889 -2.406 1.00 95.69 85 LEU A O 1
ATOM 676 N N . ASN A 1 86 ? -8.360 -2.314 -3.945 1.00 95.81 86 ASN A N 1
ATOM 677 C CA . ASN A 1 86 ? -9.310 -1.370 -4.537 1.00 95.81 86 ASN A CA 1
ATOM 678 C C . ASN A 1 86 ? -10.316 -0.849 -3.506 1.00 95.81 86 ASN A C 1
ATOM 680 O O . ASN A 1 86 ? -10.675 0.321 -3.531 1.00 95.81 86 ASN A O 1
ATOM 684 N N . GLY A 1 87 ? -10.763 -1.701 -2.580 1.00 96.12 87 GLY A N 1
ATOM 685 C CA . GLY A 1 87 ? -11.613 -1.267 -1.476 1.00 96.12 87 GLY A CA 1
ATOM 686 C C . GLY A 1 87 ? -10.917 -0.228 -0.598 1.00 96.12 87 GLY A C 1
ATOM 687 O O . GLY A 1 87 ? -11.524 0.785 -0.268 1.00 96.12 87 GLY A O 1
ATOM 688 N N . VAL A 1 88 ? -9.648 -0.453 -0.2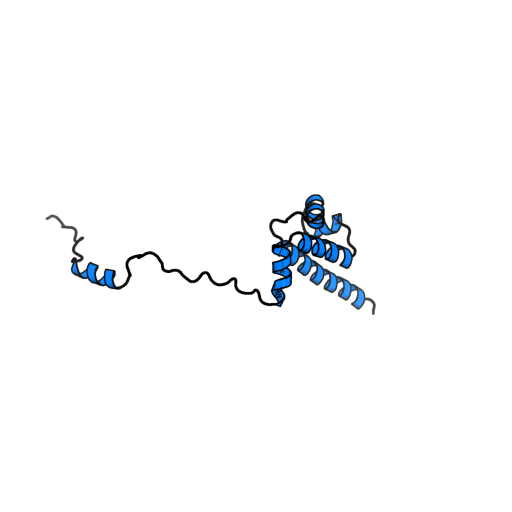48 1.00 95.25 88 VAL A N 1
ATOM 689 C CA . VAL A 1 88 ? -8.861 0.504 0.542 1.00 95.25 88 VAL A CA 1
ATOM 690 C C . VAL A 1 88 ? -8.640 1.807 -0.228 1.00 95.25 88 VAL A C 1
ATOM 692 O O . VAL A 1 88 ? -8.868 2.865 0.345 1.00 95.25 88 VAL A O 1
ATOM 695 N N . GLU A 1 89 ? -8.288 1.753 -1.518 1.00 94.81 89 GLU A N 1
ATOM 696 C CA . GLU A 1 89 ? -8.149 2.945 -2.380 1.00 94.81 89 GLU A CA 1
ATOM 697 C C . GLU A 1 89 ? -9.471 3.727 -2.540 1.00 94.81 89 GLU A C 1
ATOM 699 O O . GLU A 1 89 ? -9.454 4.927 -2.784 1.00 94.81 89 GLU A O 1
ATOM 704 N N . GLN A 1 90 ? -10.626 3.081 -2.355 1.00 94.62 90 GLN A N 1
ATOM 705 C CA . GLN A 1 90 ? -11.949 3.725 -2.351 1.00 94.62 90 GLN A CA 1
ATOM 706 C C . GLN A 1 90 ? -12.353 4.296 -0.979 1.00 94.62 90 GLN A C 1
ATOM 708 O O . GLN A 1 90 ? -13.495 4.718 -0.805 1.00 94.62 90 GLN A O 1
ATOM 713 N N . GLY A 1 91 ? -11.464 4.274 0.020 1.00 93.31 91 GLY A N 1
ATOM 714 C CA . GLY A 1 91 ? -11.764 4.749 1.374 1.00 93.31 91 GLY A CA 1
ATOM 715 C C . GLY A 1 91 ? -12.528 3.738 2.232 1.00 93.31 91 GLY A C 1
ATOM 716 O O . GLY A 1 91 ? -13.069 4.089 3.282 1.00 93.31 91 GLY A O 1
ATOM 717 N N . ARG A 1 92 ? -12.582 2.456 1.840 1.00 91.50 92 ARG A N 1
ATOM 718 C CA . ARG A 1 92 ? -13.102 1.409 2.726 1.00 91.50 92 ARG A CA 1
ATOM 719 C C . ARG A 1 92 ? -12.094 1.159 3.843 1.00 91.50 92 ARG A C 1
ATOM 721 O O . ARG A 1 92 ? -10.927 0.868 3.591 1.00 91.50 92 ARG A O 1
ATOM 728 N N . GLY A 1 93 ? -12.570 1.198 5.085 1.00 89.38 93 GLY A N 1
ATOM 729 C CA . GLY A 1 93 ? -11.741 0.902 6.251 1.00 89.38 93 GLY A CA 1
ATOM 730 C C . GLY A 1 93 ? -11.033 -0.452 6.138 1.00 89.38 93 GLY A C 1
ATOM 731 O O . GLY A 1 93 ? -11.644 -1.472 5.805 1.00 89.38 93 GLY A O 1
ATOM 732 N N . PHE A 1 94 ? -9.737 -0.457 6.443 1.00 93.19 94 PHE A N 1
ATOM 733 C CA . PHE A 1 94 ? -8.919 -1.661 6.523 1.00 93.19 94 PHE A CA 1
ATOM 734 C C . PHE A 1 94 ? -8.751 -2.087 7.982 1.00 93.19 94 PHE A C 1
ATOM 736 O O . PHE A 1 94 ? -8.643 -1.249 8.872 1.00 93.19 94 PHE A O 1
ATOM 743 N N . ARG A 1 95 ? -8.704 -3.397 8.246 1.00 90.62 95 ARG A N 1
ATOM 744 C CA . ARG A 1 95 ? -8.635 -3.925 9.620 1.00 90.62 95 ARG A CA 1
ATOM 745 C C . ARG A 1 95 ? -7.321 -3.580 10.330 1.00 90.62 95 ARG A C 1
ATOM 747 O O . ARG A 1 95 ? -7.318 -3.403 11.544 1.00 90.62 95 ARG A O 1
ATOM 754 N N . TYR A 1 96 ? -6.222 -3.498 9.582 1.00 91.94 96 TYR A N 1
ATOM 755 C CA . TYR A 1 96 ? -4.876 -3.293 10.124 1.00 91.94 96 TYR A CA 1
ATOM 756 C C . TYR A 1 96 ? -4.131 -2.176 9.373 1.00 91.94 96 TYR A C 1
ATOM 758 O O . TYR A 1 96 ? -3.134 -2.445 8.701 1.00 91.94 96 TYR A O 1
ATOM 766 N N . PRO A 1 97 ? -4.607 -0.919 9.451 1.00 91.75 97 PRO A N 1
ATOM 767 C CA . PRO A 1 97 ? -4.083 0.188 8.646 1.00 91.75 97 PRO A CA 1
ATOM 768 C C . PRO A 1 97 ? -2.599 0.448 8.925 1.00 91.75 97 PRO A C 1
ATOM 770 O O . PRO A 1 97 ? -1.816 0.639 8.000 1.00 91.75 97 PRO A O 1
ATOM 773 N N . LEU A 1 98 ? -2.179 0.338 10.189 1.00 90.56 98 LEU A N 1
ATOM 774 C CA . LEU A 1 98 ? -0.781 0.509 10.578 1.00 90.56 98 LEU A CA 1
ATOM 775 C C . LEU A 1 98 ? 0.140 -0.536 9.934 1.00 90.56 98 LEU A C 1
ATOM 777 O O . LEU A 1 98 ? 1.221 -0.197 9.462 1.00 90.56 98 LEU A O 1
ATOM 781 N N . MET A 1 99 ? -0.291 -1.802 9.893 1.00 91.94 99 MET A N 1
ATOM 782 C CA . MET A 1 99 ? 0.498 -2.872 9.276 1.00 91.94 99 MET A CA 1
ATOM 783 C C . MET A 1 99 ? 0.646 -2.657 7.773 1.00 91.94 99 MET A C 1
ATOM 785 O O . MET A 1 99 ? 1.726 -2.885 7.235 1.00 91.94 99 MET A O 1
ATOM 789 N N . LEU A 1 100 ? -0.415 -2.185 7.115 1.00 93.31 100 LEU A N 1
ATOM 790 C CA . LEU A 1 100 ? -0.382 -1.868 5.692 1.00 93.31 100 LEU A CA 1
ATOM 791 C C . LEU A 1 100 ? 0.648 -0.773 5.396 1.00 93.31 100 LEU A C 1
ATOM 793 O O . LEU A 1 100 ? 1.516 -0.958 4.547 1.00 93.31 100 LEU A O 1
ATOM 797 N N . VAL A 1 101 ? 0.620 0.323 6.158 1.00 92.50 101 VAL A N 1
ATOM 798 C CA . VAL A 1 101 ? 1.590 1.410 5.980 1.00 92.50 101 VAL A CA 1
ATOM 799 C C . VAL A 1 101 ? 3.021 0.936 6.260 1.00 92.50 101 VAL A C 1
ATOM 801 O O . VAL A 1 101 ? 3.937 1.259 5.506 1.00 92.50 101 VAL A O 1
ATOM 804 N N . GLN A 1 102 ? 3.225 0.121 7.299 1.00 92.00 102 GLN A N 1
ATOM 805 C CA . GLN A 1 102 ? 4.534 -0.461 7.606 1.00 92.00 102 GLN A CA 1
ATOM 806 C C . GLN A 1 102 ? 5.067 -1.311 6.441 1.00 92.00 102 GLN A C 1
ATOM 808 O O . GLN A 1 102 ? 6.244 -1.208 6.095 1.00 92.00 102 GLN A O 1
ATOM 813 N N . ALA A 1 103 ? 4.210 -2.137 5.831 1.00 94.00 103 ALA A N 1
ATOM 814 C CA . ALA A 1 103 ? 4.574 -2.963 4.685 1.00 94.00 103 ALA A CA 1
ATOM 815 C C . ALA A 1 103 ? 4.993 -2.094 3.491 1.00 94.00 103 ALA A C 1
ATOM 817 O O . ALA A 1 103 ? 6.082 -2.284 2.951 1.00 94.00 103 ALA A O 1
ATOM 818 N N . MET A 1 104 ? 4.190 -1.083 3.147 1.00 93.19 104 MET A N 1
ATOM 819 C CA . MET A 1 104 ? 4.484 -0.152 2.051 1.00 93.19 104 MET A CA 1
ATOM 820 C C . MET A 1 104 ? 5.834 0.551 2.228 1.00 93.19 104 MET A C 1
ATOM 822 O O . MET A 1 104 ? 6.608 0.639 1.278 1.00 93.19 104 MET A O 1
ATOM 826 N N . LEU A 1 105 ? 6.150 1.008 3.446 1.00 90.75 105 LEU A N 1
ATOM 827 C CA . LEU A 1 105 ? 7.437 1.641 3.752 1.00 90.75 105 LEU A CA 1
ATOM 828 C C . LEU A 1 105 ? 8.617 0.688 3.560 1.00 90.75 105 LEU A C 1
ATOM 830 O O . LEU A 1 105 ? 9.654 1.086 3.035 1.00 90.75 105 LEU A O 1
ATOM 834 N N . ARG A 1 106 ? 8.469 -0.573 3.979 1.00 91.38 106 ARG A N 1
ATOM 835 C CA . ARG A 1 106 ? 9.515 -1.586 3.797 1.00 91.38 106 ARG A CA 1
ATOM 836 C C . ARG A 1 106 ? 9.752 -1.907 2.329 1.00 91.38 106 ARG A C 1
ATOM 838 O O . ARG A 1 106 ? 10.904 -2.048 1.924 1.00 91.38 106 ARG A O 1
ATOM 845 N N . ILE A 1 107 ? 8.683 -1.983 1.544 1.00 91.44 107 ILE A N 1
ATOM 846 C CA . ILE A 1 107 ? 8.775 -2.201 0.101 1.00 91.44 107 ILE A CA 1
ATOM 847 C C . ILE A 1 107 ? 9.441 -1.000 -0.580 1.00 91.44 107 ILE A C 1
ATOM 849 O O . ILE A 1 107 ? 10.358 -1.195 -1.370 1.00 91.44 107 ILE A O 1
ATOM 853 N N . ASP A 1 108 ? 9.044 0.228 -0.234 1.00 89.25 108 ASP A N 1
ATOM 854 C CA . ASP A 1 108 ? 9.632 1.462 -0.778 1.00 89.25 108 ASP A CA 1
ATOM 855 C C . ASP A 1 108 ? 11.146 1.530 -0.497 1.00 89.25 108 ASP A C 1
ATOM 857 O O . ASP A 1 108 ? 11.948 1.777 -1.399 1.00 89.25 108 ASP A O 1
ATOM 861 N N . GLU A 1 109 ? 11.563 1.209 0.734 1.00 87.56 109 GLU A N 1
ATOM 862 C CA . GLU A 1 109 ? 12.978 1.144 1.121 1.00 87.56 109 GLU A CA 1
ATOM 863 C C . GLU A 1 109 ? 13.756 0.108 0.290 1.00 87.56 109 GLU A C 1
ATOM 865 O O . GLU A 1 109 ? 14.870 0.375 -0.172 1.00 87.56 109 GLU A O 1
ATOM 870 N N . HIS A 1 110 ? 13.184 -1.082 0.092 1.00 86.88 110 HIS A N 1
ATOM 871 C CA . HIS A 1 110 ? 13.824 -2.151 -0.671 1.00 86.88 110 HIS A CA 1
ATOM 872 C C . HIS A 1 110 ? 13.911 -1.822 -2.168 1.00 86.88 110 HIS A C 1
ATOM 874 O O . HIS A 1 110 ? 14.949 -2.045 -2.794 1.00 86.88 110 HIS A O 1
ATOM 880 N N . TRP A 1 111 ? 12.860 -1.218 -2.720 1.00 82.44 111 TRP A N 1
ATOM 881 C CA . TRP A 1 111 ? 12.791 -0.800 -4.115 1.00 82.44 111 TRP A CA 1
ATOM 882 C C . TRP A 1 111 ? 13.855 0.244 -4.459 1.00 82.44 111 TRP A C 1
ATOM 884 O O . TRP A 1 111 ? 14.569 0.112 -5.455 1.00 82.44 111 TRP A O 1
ATOM 894 N N . HIS A 1 112 ? 14.031 1.251 -3.598 1.00 76.00 112 HIS A N 1
ATOM 895 C CA . HIS A 1 112 ? 15.065 2.270 -3.778 1.00 76.00 112 HIS A CA 1
ATOM 896 C C . HIS A 1 112 ? 16.484 1.686 -3.729 1.00 76.00 112 HIS A C 1
ATOM 898 O O . HIS A 1 112 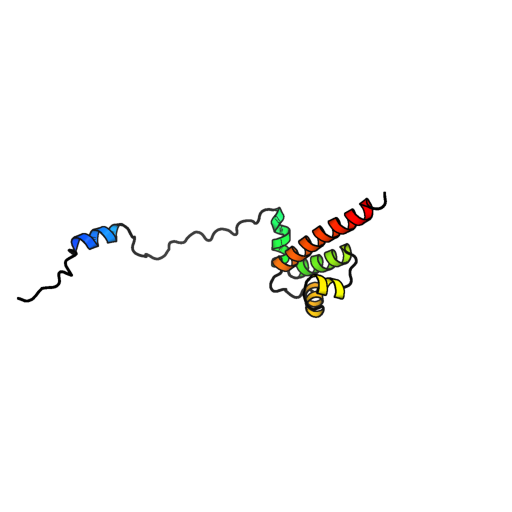? 17.326 2.071 -4.541 1.00 76.00 112 HIS A O 1
ATOM 904 N N . LYS A 1 113 ? 16.742 0.719 -2.837 1.00 77.00 113 LYS A N 1
ATOM 905 C CA . LYS A 1 113 ? 18.035 0.014 -2.778 1.00 77.00 113 LYS A CA 1
ATOM 906 C C . LYS A 1 113 ? 18.312 -0.772 -4.061 1.00 77.00 113 LYS A C 1
ATOM 908 O O . LYS A 1 113 ? 19.414 -0.683 -4.594 1.00 77.00 113 LYS A O 1
ATOM 913 N N . HIS A 1 114 ? 17.315 -1.495 -4.574 1.00 76.06 114 HIS A N 1
ATOM 914 C CA . HIS A 1 114 ? 17.451 -2.259 -5.817 1.00 76.06 114 HIS A CA 1
ATOM 915 C C . HIS A 1 114 ? 17.701 -1.364 -7.032 1.00 76.06 114 HIS A C 1
ATOM 917 O O . HIS A 1 114 ? 18.603 -1.643 -7.818 1.00 76.06 114 HIS A O 1
ATOM 923 N N . ARG A 1 115 ? 16.948 -0.267 -7.173 1.00 75.69 115 ARG A N 1
ATOM 924 C CA . ARG A 1 115 ? 17.120 0.664 -8.297 1.00 75.69 115 ARG A CA 1
ATOM 925 C C . ARG A 1 115 ? 18.500 1.335 -8.274 1.00 75.69 115 ARG A C 1
ATOM 927 O O . ARG A 1 115 ? 19.174 1.364 -9.298 1.00 75.69 115 ARG A O 1
ATOM 934 N N . ALA A 1 116 ? 18.963 1.773 -7.100 1.00 73.19 116 ALA A N 1
ATOM 935 C CA . ALA A 1 116 ? 20.296 2.360 -6.939 1.00 73.19 116 ALA A CA 1
ATOM 936 C C . ALA A 1 116 ? 21.429 1.370 -7.273 1.00 73.19 116 ALA A C 1
ATOM 938 O O . ALA A 1 116 ? 22.440 1.764 -7.853 1.00 73.19 116 ALA A O 1
ATOM 939 N N . ALA A 1 117 ? 21.260 0.084 -6.945 1.00 72.94 117 ALA A N 1
ATOM 940 C CA . ALA A 1 117 ? 22.224 -0.952 -7.312 1.00 72.94 117 ALA A CA 1
ATOM 941 C C . ALA A 1 117 ? 22.320 -1.137 -8.838 1.00 72.94 117 ALA A C 1
ATOM 943 O O . ALA A 1 117 ? 23.421 -1.257 -9.371 1.00 72.94 117 ALA A O 1
ATOM 944 N N . LEU A 1 118 ? 21.191 -1.099 -9.554 1.00 71.75 118 LEU A N 1
ATOM 945 C CA . LEU A 1 118 ? 21.169 -1.213 -11.018 1.00 71.75 118 LEU A CA 1
ATOM 946 C C . LEU A 1 118 ? 21.860 -0.024 -11.702 1.00 71.75 118 LEU A C 1
ATOM 948 O O . LEU A 1 118 ? 22.645 -0.218 -12.626 1.00 71.75 118 LEU A O 1
ATOM 952 N N . GLU A 1 119 ? 21.630 1.196 -11.216 1.00 72.31 119 GLU A N 1
ATOM 953 C CA . GLU A 1 119 ? 22.244 2.414 -11.765 1.00 72.31 119 GLU A CA 1
ATOM 954 C C . GLU A 1 119 ? 23.746 2.522 -11.444 1.00 72.31 119 GLU A C 1
ATOM 956 O O . GLU A 1 119 ? 24.525 3.020 -12.257 1.00 72.31 119 GLU A O 1
ATOM 961 N N . GLY A 1 120 ? 24.181 2.016 -10.285 1.00 64.81 120 GLY A N 1
ATOM 962 C CA . GLY A 1 120 ? 25.592 2.003 -9.884 1.00 64.81 120 GLY A CA 1
ATOM 963 C C . GLY A 1 120 ? 26.465 1.007 -10.654 1.00 64.81 120 GLY A C 1
ATOM 964 O O . GLY A 1 120 ? 27.680 1.175 -10.684 1.00 64.81 120 GLY A O 1
ATOM 965 N N . THR A 1 121 ? 25.861 0.003 -11.295 1.00 58.81 121 THR A N 1
ATOM 966 C CA . THR A 1 121 ? 26.577 -1.045 -12.050 1.00 58.81 121 THR A CA 1
ATOM 967 C C . THR A 1 121 ? 26.825 -0.649 -13.517 1.00 58.81 121 THR A C 1
ATOM 969 O O . THR A 1 121 ? 27.510 -1.357 -14.245 1.00 58.81 121 THR A O 1
ATOM 972 N N . ALA A 1 122 ? 26.284 0.489 -13.967 1.00 57.12 122 ALA A N 1
ATOM 973 C CA . ALA A 1 122 ? 26.411 0.988 -15.340 1.00 57.12 122 ALA A CA 1
ATOM 974 C C . ALA A 1 122 ? 27.606 1.949 -15.558 1.00 57.12 122 ALA A C 1
ATOM 976 O O . ALA A 1 122 ? 27.603 2.721 -16.518 1.00 57.12 122 ALA A O 1
ATOM 977 N N . ARG A 1 123 ? 28.609 1.934 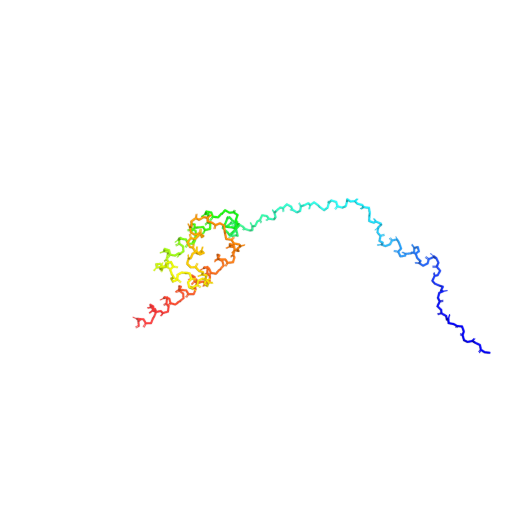-14.671 1.00 47.47 123 ARG A N 1
ATOM 978 C CA . ARG A 1 123 ? 29.867 2.694 -14.787 1.00 47.47 123 ARG A CA 1
ATOM 979 C C . ARG A 1 123 ? 31.057 1.753 -14.791 1.00 47.47 123 ARG A C 1
ATOM 981 O O . ARG A 1 123 ? 32.020 2.078 -15.516 1.00 47.47 123 ARG A O 1
#

Secondary structure (DSSP, 8-state):
-----------HHHHHHHTTSS----S-------------GGGHHHHHHHH-HHHHHHHHHHHHHHHT--HHHHHHHTTS-HHHHHHHHTTPPPS-HHHHHHHHHHHHHHHHHHHHHHHHT--

Radius of gyration: 29.88 Å; chains: 1; bounding box: 43×60×85 Å

InterPro domains:
  IPR010982 Lambda repressor-like, DNA-binding domain superfamily [SSF47413] (60-116)

pLDDT: mean 74.32, std 19.66, range [37.62, 96.56]